Protein AF-A0A959HBS3-F1 (afdb_monomer_lite)

pLDDT: mean 96.85, std 2.18, range [89.0, 98.75]

Secondary structure (DSSP, 8-state):
-GGGGSPTT-EEEEEEEBP--SGGGTT-TT--S-S-B-HHHHHHHHHHHT-EEEEEEEEEEEEETTEEEEEEEEEEE--

Structure (mmCIF, N/CA/C/O backbone):
data_AF-A0A959HBS3-F1
#
_entry.id   AF-A0A959HBS3-F1
#
loop_
_atom_site.group_PDB
_atom_site.id
_atom_site.type_symbol
_atom_site.label_atom_id
_atom_site.label_alt_id
_atom_site.label_comp_id
_atom_site.label_asym_id
_atom_site.label_entity_id
_atom_site.label_seq_id
_atom_site.pdbx_PDB_ins_code
_atom_site.Cartn_x
_atom_site.Cartn_y
_atom_site.Cartn_z
_atom_site.occupancy
_atom_site.B_iso_or_equiv
_atom_site.auth_seq_id
_atom_site.auth_comp_id
_atom_site.auth_asym_id
_atom_site.auth_atom_id
_atom_site.pdbx_PDB_model_num
ATOM 1 N N . THR A 1 1 ? -8.409 11.453 5.055 1.00 90.69 1 THR A N 1
ATOM 2 C CA . THR A 1 1 ? -8.010 10.030 5.064 1.00 90.69 1 THR A CA 1
ATOM 3 C C . THR A 1 1 ? -9.220 9.189 4.716 1.00 90.69 1 THR A C 1
ATOM 5 O O . THR A 1 1 ? -10.325 9.582 5.088 1.00 90.69 1 THR A O 1
ATOM 8 N N . PHE A 1 2 ? -9.049 8.044 4.046 1.00 96.00 2 PHE A N 1
ATOM 9 C CA . PHE A 1 2 ? -10.164 7.125 3.759 1.00 96.00 2 PHE A CA 1
ATOM 10 C C . PHE A 1 2 ? -10.951 6.742 5.023 1.00 96.00 2 PHE A C 1
ATOM 12 O O . PHE A 1 2 ? -12.176 6.691 5.005 1.00 96.00 2 PHE A O 1
ATOM 19 N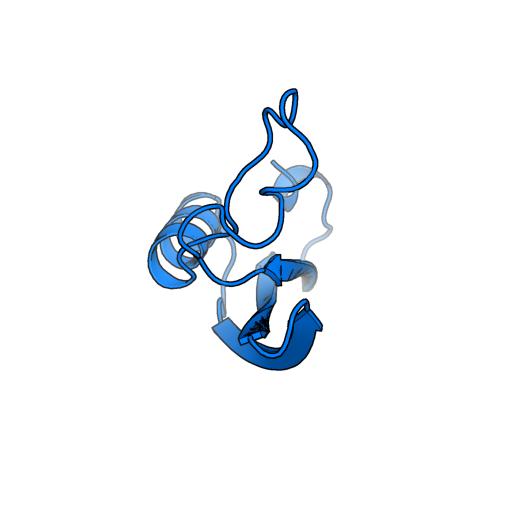 N . TYR A 1 3 ? -10.262 6.641 6.163 1.00 97.75 3 TYR A N 1
ATOM 20 C CA . TYR A 1 3 ? -10.851 6.405 7.483 1.00 97.75 3 TYR A CA 1
ATOM 21 C C . TYR A 1 3 ? -12.021 7.338 7.848 1.00 97.75 3 TYR A C 1
ATOM 23 O O . TYR A 1 3 ? -13.013 6.914 8.444 1.00 97.75 3 TYR A O 1
ATOM 31 N N . ARG A 1 4 ? -11.954 8.626 7.481 1.00 97.69 4 ARG A N 1
ATOM 32 C CA . ARG A 1 4 ? -13.017 9.598 7.803 1.00 97.69 4 ARG A CA 1
ATOM 33 C C . ARG A 1 4 ? -14.306 9.364 7.016 1.00 97.69 4 ARG A C 1
ATOM 35 O O . ARG A 1 4 ? -15.356 9.800 7.473 1.00 97.69 4 ARG A O 1
ATOM 42 N N . HIS A 1 5 ? -14.230 8.672 5.883 1.00 97.44 5 HIS A N 1
ATOM 43 C CA . HIS A 1 5 ? -15.375 8.402 5.012 1.00 97.44 5 HIS A CA 1
ATOM 44 C C . HIS A 1 5 ? -16.041 7.047 5.289 1.00 97.44 5 HIS A C 1
ATOM 46 O O . HIS A 1 5 ? -17.137 6.795 4.797 1.00 97.44 5 HIS A O 1
ATOM 52 N N . LEU A 1 6 ? -15.418 6.190 6.102 1.00 98.06 6 LEU A N 1
ATOM 53 C CA . LEU A 1 6 ? -15.990 4.906 6.498 1.00 98.06 6 LEU A CA 1
ATOM 54 C C . LEU A 1 6 ? -16.898 5.051 7.721 1.00 98.06 6 LEU A C 1
ATOM 56 O O . LEU A 1 6 ? -16.644 5.857 8.623 1.00 98.06 6 LEU A O 1
ATOM 60 N N . ARG A 1 7 ? -17.950 4.233 7.774 1.00 98.12 7 ARG A N 1
ATOM 61 C CA . ARG A 1 7 ? -18.754 4.039 8.989 1.00 98.12 7 ARG A CA 1
ATOM 62 C C . ARG A 1 7 ? -17.998 3.136 9.979 1.00 98.12 7 ARG A C 1
ATOM 64 O O . ARG A 1 7 ? -17.162 2.352 9.524 1.00 98.12 7 ARG A O 1
ATOM 71 N N . PRO A 1 8 ? -18.285 3.221 11.293 1.00 97.94 8 PRO A N 1
ATOM 72 C CA . PRO A 1 8 ? -17.877 2.199 12.259 1.00 97.94 8 PRO A CA 1
ATOM 73 C C . PRO A 1 8 ? -18.191 0.786 11.748 1.00 97.94 8 PRO A C 1
ATOM 75 O O . PRO A 1 8 ? -19.255 0.554 11.168 1.00 97.94 8 PRO A O 1
ATOM 78 N N . GLY A 1 9 ? -17.242 -0.131 11.901 1.00 98.00 9 GLY A N 1
ATOM 79 C CA . GLY A 1 9 ? -17.258 -1.487 11.352 1.00 98.00 9 GLY A CA 1
ATOM 80 C C . GLY A 1 9 ? -16.899 -1.619 9.863 1.00 98.00 9 GLY A C 1
ATOM 81 O O . GLY A 1 9 ? -16.829 -2.747 9.376 1.00 98.00 9 GLY A O 1
ATOM 82 N N . GLY A 1 10 ? -16.689 -0.515 9.136 1.00 98.19 10 GLY A N 1
ATOM 83 C CA . GLY A 1 10 ? -16.372 -0.512 7.704 1.00 98.19 10 GLY A CA 1
ATOM 84 C C . GLY A 1 10 ? -14.924 -0.899 7.389 1.00 98.19 10 GLY A C 1
ATOM 85 O O . GLY A 1 10 ? -14.033 -0.745 8.222 1.00 98.19 10 GLY A O 1
ATOM 86 N N . TYR A 1 11 ? -14.679 -1.357 6.161 1.00 98.31 11 TYR A N 1
ATOM 87 C CA . TYR A 1 11 ? -13.365 -1.824 5.712 1.00 98.31 11 TYR A CA 1
ATOM 88 C C . TYR A 1 11 ? -12.746 -0.886 4.673 1.00 98.31 11 TYR A C 1
ATOM 90 O O . TYR A 1 11 ? -13.439 -0.340 3.814 1.00 98.31 11 TYR A O 1
ATOM 98 N N . CYS A 1 12 ? -11.429 -0.729 4.752 1.00 98.25 12 CYS A N 1
ATOM 99 C CA . CYS A 1 12 ? -10.581 -0.156 3.718 1.00 98.25 12 CYS A CA 1
ATOM 100 C C . CYS A 1 12 ? -9.753 -1.290 3.116 1.00 98.25 12 CYS A C 1
ATOM 102 O O . CYS A 1 12 ? -8.995 -1.933 3.842 1.00 98.25 12 CYS A O 1
ATOM 104 N N . CYS A 1 13 ? -9.901 -1.517 1.813 1.00 98.06 13 CYS A N 1
ATOM 105 C CA . CYS A 1 13 ? -9.165 -2.530 1.066 1.00 98.06 13 CYS A CA 1
ATOM 106 C C . CYS A 1 13 ? -8.365 -1.833 -0.038 1.00 98.06 13 CYS A C 1
ATOM 108 O O . CYS A 1 13 ? -8.955 -1.110 -0.840 1.00 98.06 13 CYS A O 1
ATOM 110 N N . ILE A 1 14 ? -7.050 -2.029 -0.066 1.00 98.00 14 ILE A N 1
ATOM 111 C CA . ILE A 1 14 ? -6.133 -1.452 -1.056 1.00 98.00 14 ILE A CA 1
ATOM 112 C C . ILE A 1 14 ? -5.457 -2.614 -1.775 1.00 98.00 14 ILE A C 1
ATOM 114 O O . ILE A 1 14 ? -4.843 -3.451 -1.117 1.00 98.00 14 ILE A O 1
ATOM 118 N N . ALA A 1 15 ? -5.595 -2.672 -3.098 1.00 97.88 15 ALA A N 1
ATOM 119 C CA . ALA A 1 15 ? -4.900 -3.636 -3.938 1.00 97.88 15 ALA A CA 1
ATOM 120 C C . ALA A 1 15 ? -3.967 -2.885 -4.881 1.00 97.88 15 ALA A C 1
ATOM 122 O O . ALA A 1 15 ? -4.437 -2.033 -5.633 1.00 97.88 15 ALA A O 1
ATOM 123 N N . ASP A 1 16 ? -2.674 -3.181 -4.809 1.00 97.69 16 ASP A N 1
ATOM 124 C CA . ASP A 1 16 ? -1.650 -2.476 -5.579 1.00 97.69 16 ASP A CA 1
ATOM 125 C C . ASP A 1 16 ? -0.402 -3.351 -5.774 1.00 97.69 16 ASP A C 1
ATOM 127 O O . ASP A 1 16 ? -0.317 -4.458 -5.225 1.00 97.69 16 ASP A O 1
ATOM 131 N N . LEU A 1 17 ? 0.552 -2.861 -6.564 1.00 98.06 17 LEU A N 1
ATOM 132 C CA . LEU A 1 17 ? 1.873 -3.454 -6.732 1.00 98.06 17 LEU A CA 1
ATOM 133 C C . LEU A 1 17 ? 2.647 -3.436 -5.416 1.00 98.06 17 LEU A C 1
ATOM 135 O O . LEU A 1 17 ? 2.746 -2.409 -4.738 1.00 98.06 17 LEU A O 1
ATOM 139 N N . ASP A 1 18 ? 3.231 -4.582 -5.077 1.00 98.31 18 ASP A N 1
ATOM 140 C CA . ASP A 1 18 ? 4.292 -4.634 -4.076 1.00 98.31 18 ASP A CA 1
ATOM 141 C C . ASP A 1 18 ? 5.495 -3.829 -4.580 1.00 98.31 18 ASP A C 1
ATOM 143 O O . ASP A 1 18 ? 5.693 -3.703 -5.791 1.00 98.31 18 ASP A O 1
ATOM 147 N N . GLN A 1 19 ? 6.270 -3.256 -3.660 1.00 97.88 19 GLN A N 1
ATOM 148 C CA . GLN A 1 19 ? 7.368 -2.367 -4.029 1.00 97.88 19 GLN A CA 1
ATOM 149 C C . GLN A 1 19 ? 8.325 -3.027 -5.030 1.00 97.88 19 GLN A C 1
ATOM 151 O O . GLN A 1 19 ? 8.817 -4.137 -4.815 1.00 97.88 19 GLN A O 1
ATOM 156 N N . GLU A 1 20 ? 8.627 -2.305 -6.102 1.00 96.38 20 GLU A N 1
ATOM 157 C CA . GLU A 1 20 ? 9.526 -2.746 -7.161 1.00 96.38 20 GLU A CA 1
ATOM 158 C C . GLU A 1 20 ? 10.511 -1.636 -7.564 1.00 96.38 20 GLU A C 1
ATOM 160 O O . GLU A 1 20 ? 10.622 -0.600 -6.904 1.00 96.38 20 GLU A O 1
ATOM 165 N N . ASP A 1 21 ? 11.328 -1.892 -8.582 1.00 95.31 21 ASP A N 1
ATOM 166 C CA . ASP A 1 21 ? 12.495 -1.073 -8.933 1.00 95.31 21 ASP A CA 1
ATOM 167 C C . ASP A 1 21 ? 12.228 -0.023 -10.026 1.00 95.31 21 ASP A C 1
ATOM 169 O O . ASP A 1 21 ? 13.161 0.642 -10.477 1.00 95.31 21 ASP A O 1
ATOM 173 N N . GLY A 1 22 ? 10.970 0.162 -10.427 1.00 94.94 22 GLY A N 1
ATOM 174 C CA . GLY A 1 22 ? 10.527 1.033 -11.516 1.00 94.94 22 GLY A CA 1
ATOM 175 C C . GLY A 1 22 ? 10.480 0.343 -12.874 1.00 94.94 22 GLY A C 1
ATOM 176 O O . GLY A 1 22 ? 10.074 0.957 -13.861 1.00 94.94 22 GLY A O 1
ATOM 177 N N . SER A 1 23 ? 10.883 -0.927 -12.958 1.00 95.50 23 SER A N 1
ATOM 178 C CA . SER A 1 23 ? 10.903 -1.647 -14.230 1.00 95.50 23 SER A CA 1
ATOM 179 C C . SER A 1 23 ? 9.507 -1.937 -14.772 1.00 95.50 23 SER A C 1
ATOM 181 O O . SER A 1 23 ? 9.363 -2.065 -15.982 1.00 95.50 23 SER A O 1
ATOM 183 N N . PHE A 1 24 ? 8.475 -1.992 -13.921 1.00 95.81 24 PHE A N 1
ATOM 184 C CA . PHE A 1 24 ? 7.104 -2.226 -14.391 1.00 95.81 24 PHE A CA 1
ATOM 185 C C . PHE A 1 24 ? 6.594 -1.120 -15.327 1.00 95.81 24 PHE A C 1
ATOM 187 O O . PHE A 1 24 ? 5.815 -1.383 -16.239 1.00 95.81 24 PHE A O 1
ATOM 194 N N . HIS A 1 25 ? 7.038 0.120 -15.110 1.00 94.44 25 HIS A N 1
ATOM 195 C CA . HIS A 1 25 ? 6.636 1.286 -15.896 1.00 94.44 25 HIS A CA 1
ATOM 196 C C . HIS A 1 25 ? 7.761 1.818 -16.794 1.00 94.44 25 HIS A C 1
ATOM 198 O O . HIS A 1 25 ? 7.663 2.937 -17.292 1.00 94.44 25 HIS A O 1
ATOM 204 N N . ALA A 1 26 ? 8.813 1.031 -17.044 1.00 92.69 26 ALA A N 1
ATOM 205 C CA . ALA A 1 26 ? 9.990 1.477 -17.794 1.00 92.69 26 ALA A CA 1
ATOM 206 C C . ALA A 1 26 ? 9.682 1.958 -19.226 1.00 92.69 26 ALA A C 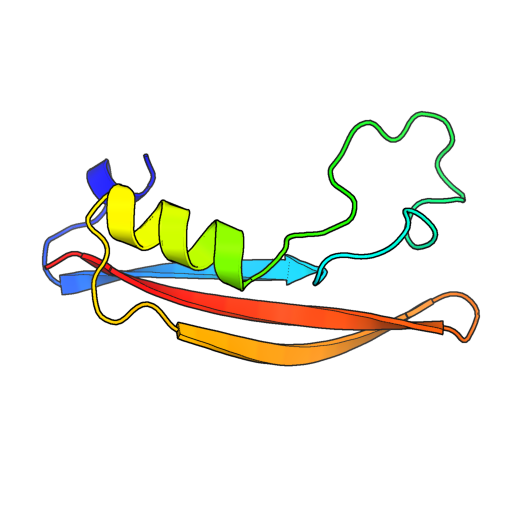1
ATOM 208 O O . ALA A 1 26 ? 10.397 2.807 -19.756 1.00 92.69 26 ALA A O 1
ATOM 209 N N . GLU A 1 27 ? 8.610 1.456 -19.847 1.00 93.44 27 GLU A N 1
ATOM 210 C CA . GLU A 1 27 ? 8.157 1.888 -21.178 1.00 93.44 27 GLU A CA 1
ATOM 211 C C . GLU A 1 27 ? 7.508 3.287 -21.188 1.00 93.44 27 GLU A C 1
ATOM 213 O O . GLU A 1 27 ? 7.290 3.862 -22.257 1.00 93.44 27 GLU A O 1
ATOM 218 N N . PHE A 1 28 ? 7.202 3.850 -20.016 1.00 93.38 28 PHE A N 1
ATOM 219 C CA . PHE A 1 28 ? 6.532 5.139 -19.856 1.00 93.38 28 PHE A CA 1
ATOM 220 C C . PHE A 1 28 ? 7.520 6.182 -19.302 1.00 93.38 28 PHE A C 1
ATOM 222 O O . PHE A 1 28 ? 7.583 6.386 -18.091 1.00 93.38 28 PHE A O 1
ATOM 229 N N . PRO A 1 29 ? 8.293 6.876 -20.161 1.00 89.00 29 PRO A N 1
ATOM 230 C CA . PRO A 1 29 ? 9.366 7.778 -19.726 1.00 89.00 29 PRO A CA 1
ATOM 231 C C . PRO A 1 29 ? 8.886 8.980 -18.898 1.00 89.00 29 PRO A C 1
ATOM 233 O O . PRO A 1 29 ? 9.666 9.529 -18.125 1.00 89.00 29 PRO A O 1
ATOM 236 N N . ASP A 1 30 ? 7.615 9.365 -19.036 1.00 94.38 30 ASP A N 1
ATOM 237 C CA . ASP A 1 30 ? 6.991 10.466 -18.293 1.00 94.38 30 ASP A CA 1
ATOM 238 C C . ASP A 1 30 ? 6.162 9.979 -17.087 1.00 94.38 30 ASP A C 1
ATOM 240 O O . ASP A 1 30 ? 5.340 10.725 -16.555 1.00 94.38 30 ASP A O 1
ATOM 244 N N . PHE A 1 31 ? 6.321 8.718 -16.666 1.00 93.50 31 PHE A N 1
ATOM 245 C CA . PHE A 1 31 ? 5.623 8.191 -15.494 1.00 93.50 31 PHE A CA 1
ATOM 246 C C . PHE A 1 31 ? 6.142 8.841 -14.202 1.00 93.50 31 PHE A C 1
ATOM 248 O O . PHE A 1 31 ? 7.325 8.753 -13.878 1.00 93.50 31 PHE A O 1
ATOM 255 N N . ASP A 1 32 ? 5.240 9.465 -13.442 1.00 92.50 32 ASP A N 1
ATOM 256 C CA . ASP A 1 32 ? 5.514 10.161 -12.176 1.00 92.50 32 ASP A CA 1
ATOM 257 C C . ASP A 1 32 ? 4.846 9.492 -10.956 1.00 92.50 32 ASP A C 1
ATOM 259 O O . ASP A 1 32 ? 4.790 10.067 -9.865 1.00 92.50 32 ASP A O 1
ATOM 263 N N . GLY A 1 33 ? 4.332 8.273 -11.139 1.00 92.06 33 GLY A N 1
ATOM 264 C CA . GLY A 1 33 ? 3.690 7.490 -10.090 1.00 92.06 33 GLY A CA 1
ATOM 265 C C . GLY A 1 33 ? 4.670 6.740 -9.183 1.00 92.06 33 GLY A C 1
ATOM 266 O O . GLY A 1 33 ? 5.890 6.849 -9.284 1.00 92.06 33 GLY A O 1
ATOM 267 N N . HIS A 1 34 ? 4.113 5.954 -8.261 1.00 92.69 34 HIS A N 1
ATOM 268 C CA . HIS A 1 34 ? 4.891 5.108 -7.359 1.00 92.69 34 HIS A CA 1
ATOM 269 C C . HIS A 1 34 ? 5.275 3.776 -8.013 1.00 92.69 34 HIS A C 1
ATOM 271 O O . HIS A 1 34 ? 4.481 3.176 -8.734 1.00 92.69 34 HIS A O 1
ATOM 277 N N . ASN A 1 35 ? 6.449 3.267 -7.648 1.00 95.69 35 ASN A N 1
ATOM 278 C CA . ASN A 1 35 ? 6.947 1.938 -8.014 1.00 95.69 35 ASN A CA 1
ATOM 279 C C . ASN A 1 35 ? 6.423 0.877 -7.029 1.00 95.69 35 ASN A C 1
ATOM 281 O O . ASN A 1 35 ? 7.190 0.212 -6.329 1.00 95.69 35 ASN A O 1
ATOM 285 N N . GLY A 1 36 ? 5.098 0.812 -6.883 1.00 96.75 36 GLY A N 1
ATOM 286 C CA . GLY A 1 36 ? 4.430 0.022 -5.847 1.00 96.75 36 GLY A CA 1
ATOM 287 C C . GLY A 1 36 ? 4.637 0.554 -4.421 1.00 96.75 36 GLY A C 1
ATOM 288 O O . GLY A 1 36 ? 5.116 1.672 -4.204 1.00 96.75 36 GLY A O 1
ATOM 289 N N . PHE A 1 37 ? 4.254 -0.254 -3.429 1.00 98.06 37 PH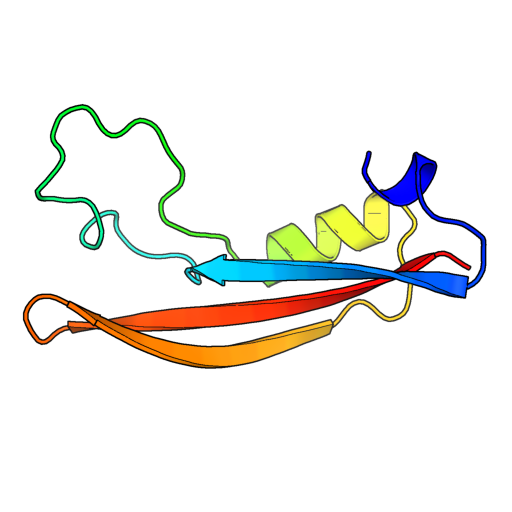E A N 1
ATOM 290 C CA . PHE A 1 37 ? 4.289 0.108 -2.006 1.00 98.06 37 PHE A CA 1
ATOM 291 C C . PHE A 1 37 ? 4.974 -0.957 -1.144 1.00 98.06 37 PHE A C 1
ATOM 293 O O . PHE A 1 37 ? 4.708 -2.147 -1.296 1.00 98.06 37 PHE A O 1
ATOM 300 N N . ASP A 1 38 ? 5.782 -0.536 -0.160 1.00 97.81 38 ASP A N 1
ATOM 301 C CA . ASP A 1 38 ? 6.218 -1.439 0.914 1.00 97.81 38 ASP A CA 1
ATOM 302 C C . ASP A 1 38 ? 5.025 -1.707 1.845 1.00 97.81 38 ASP A C 1
ATOM 304 O O . ASP A 1 38 ? 4.484 -0.810 2.505 1.00 97.81 38 ASP A O 1
ATOM 308 N N . GLN A 1 39 ? 4.606 -2.970 1.914 1.00 98.19 39 GLN A N 1
ATOM 309 C CA . GLN A 1 39 ? 3.452 -3.390 2.709 1.00 98.19 39 GLN A CA 1
ATOM 310 C C . GLN A 1 39 ? 3.609 -3.110 4.213 1.00 98.19 39 GLN A C 1
ATOM 312 O O . GLN A 1 39 ? 2.617 -2.890 4.909 1.00 98.19 39 GLN A O 1
ATOM 317 N N . ARG A 1 40 ? 4.827 -3.115 4.759 1.00 98.06 40 ARG A N 1
ATOM 318 C CA . ARG A 1 40 ? 5.060 -2.836 6.185 1.00 98.06 40 ARG A CA 1
ATOM 319 C C . ARG A 1 40 ? 4.897 -1.349 6.458 1.00 98.06 40 ARG A C 1
ATOM 321 O O . ARG A 1 40 ? 4.240 -0.987 7.434 1.00 98.06 40 ARG A O 1
ATOM 328 N N . GLU A 1 41 ? 5.441 -0.498 5.596 1.00 98.25 41 GLU A N 1
ATOM 329 C CA . GLU A 1 41 ? 5.287 0.954 5.716 1.00 98.25 41 GLU A CA 1
ATOM 330 C C . GLU A 1 41 ? 3.823 1.377 5.565 1.00 98.25 41 GLU A C 1
ATOM 332 O O . GLU A 1 41 ? 3.304 2.126 6.402 1.00 98.25 41 GLU A O 1
ATOM 337 N N . LEU A 1 42 ? 3.124 0.834 4.563 1.00 98.00 42 LEU A N 1
ATOM 338 C CA . LEU A 1 42 ? 1.704 1.111 4.350 1.00 98.00 42 LEU A CA 1
ATOM 339 C C . LEU A 1 42 ? 0.845 0.600 5.516 1.00 98.00 42 LEU A C 1
ATOM 341 O O . LEU A 1 42 ? -0.058 1.310 5.967 1.00 98.00 42 LEU A O 1
ATOM 345 N N . LYS A 1 43 ? 1.164 -0.575 6.074 1.00 98.50 43 LYS A N 1
ATOM 346 C CA . LYS A 1 43 ? 0.497 -1.092 7.276 1.00 98.50 43 LYS A CA 1
ATOM 347 C C . LYS A 1 43 ? 0.656 -0.135 8.457 1.00 98.50 43 LYS A C 1
ATOM 349 O O . LYS A 1 43 ? -0.345 0.247 9.063 1.00 98.50 43 LYS A O 1
ATOM 354 N N . VAL A 1 44 ? 1.884 0.300 8.747 1.00 98.50 44 VAL A N 1
ATOM 355 C CA . VAL A 1 44 ? 2.162 1.261 9.829 1.00 98.50 44 VAL A CA 1
ATOM 356 C C . VAL A 1 44 ? 1.407 2.572 9.602 1.00 98.50 44 VAL A C 1
ATOM 358 O O . VAL A 1 44 ? 0.894 3.165 10.554 1.00 98.50 44 VAL A O 1
ATOM 361 N N . LEU A 1 45 ? 1.306 3.040 8.356 1.00 97.94 45 LEU A N 1
ATOM 362 C CA . LEU A 1 45 ? 0.533 4.234 8.020 1.00 97.94 45 LEU A CA 1
ATOM 363 C C . LEU A 1 45 ? -0.966 4.040 8.298 1.00 97.94 45 LEU A C 1
ATOM 365 O O . LEU A 1 45 ? -1.586 4.912 8.910 1.00 97.94 45 LEU A O 1
ATOM 369 N N . MET A 1 46 ? -1.550 2.912 7.889 1.00 98.38 46 MET A N 1
ATOM 370 C CA . MET A 1 46 ? -2.961 2.608 8.147 1.00 98.38 46 MET A CA 1
ATOM 371 C C . MET A 1 46 ? -3.262 2.518 9.648 1.00 98.38 46 MET A C 1
ATOM 373 O O . MET A 1 46 ? -4.242 3.109 10.109 1.00 98.38 46 MET A O 1
ATOM 377 N N . GLU A 1 47 ? -2.401 1.853 10.416 1.00 98.38 47 GLU A N 1
ATOM 378 C CA . GLU A 1 47 ? -2.520 1.761 11.876 1.00 98.38 47 GLU A CA 1
ATOM 379 C C . GLU A 1 47 ? -2.444 3.150 12.529 1.00 98.38 47 GLU A C 1
ATOM 381 O O . GLU A 1 47 ? -3.296 3.499 13.346 1.00 98.38 47 GLU A O 1
ATOM 386 N N . LYS A 1 48 ? -1.502 4.005 12.103 1.00 98.38 48 LYS A N 1
ATOM 387 C CA . LYS A 1 48 ? -1.390 5.399 12.580 1.00 98.38 48 LYS A CA 1
ATOM 388 C C . LYS A 1 48 ? -2.626 6.247 12.275 1.00 98.38 48 LYS A C 1
ATOM 390 O O . LYS A 1 48 ? -2.946 7.154 13.040 1.00 98.38 48 LYS A O 1
ATOM 395 N N . VAL A 1 49 ? -3.314 5.984 11.163 1.00 97.88 49 VAL A N 1
ATOM 396 C CA . VAL A 1 49 ? -4.563 6.674 10.794 1.00 97.88 49 VAL A CA 1
ATOM 397 C C . VAL A 1 49 ? -5.748 6.230 11.668 1.00 97.88 49 VAL A C 1
ATOM 399 O O . VAL A 1 49 ? -6.729 6.972 11.768 1.00 97.88 49 VAL A O 1
ATOM 402 N N . GLY A 1 50 ? -5.656 5.066 12.315 1.00 98.31 50 GLY A N 1
ATOM 403 C CA . GLY A 1 50 ? -6.669 4.523 13.223 1.00 98.31 50 GLY A CA 1
ATOM 404 C C . GLY A 1 50 ? -7.334 3.234 12.741 1.00 98.31 50 GLY A C 1
ATOM 405 O O . GLY A 1 50 ? -8.271 2.771 13.385 1.00 98.31 50 GLY A O 1
ATOM 406 N N . PHE A 1 51 ? -6.891 2.647 11.624 1.00 98.62 51 PHE A N 1
ATOM 407 C CA . PHE A 1 51 ? -7.384 1.332 11.213 1.00 98.62 51 PHE A CA 1
ATOM 408 C C . PHE A 1 51 ? -6.885 0.237 12.160 1.00 98.62 51 PHE A C 1
ATOM 410 O O . PHE A 1 51 ? -5.738 0.249 12.601 1.00 98.62 51 PHE A O 1
ATOM 417 N N . THR A 1 52 ? -7.740 -0.744 12.427 1.00 98.19 52 THR A N 1
ATOM 418 C CA . THR A 1 52 ? -7.438 -1.935 13.224 1.00 98.19 52 THR A CA 1
ATOM 419 C C . THR A 1 52 ? -7.391 -3.179 12.335 1.00 98.19 52 THR A C 1
ATOM 421 O O . THR A 1 52 ? -7.791 -3.147 11.166 1.00 98.19 52 THR A O 1
ATOM 424 N N . ALA A 1 53 ? -6.883 -4.285 12.894 1.00 96.56 53 ALA A N 1
ATOM 425 C CA . ALA A 1 53 ? -6.782 -5.582 12.217 1.00 96.56 53 ALA A CA 1
ATOM 426 C C . ALA A 1 53 ? -6.102 -5.504 10.834 1.00 96.56 53 ALA A C 1
ATOM 428 O O . ALA A 1 53 ? -6.486 -6.215 9.902 1.00 96.56 53 ALA A O 1
ATOM 429 N N . VAL A 1 54 ? -5.098 -4.627 10.701 1.00 98.50 54 VAL A N 1
ATOM 430 C CA . VAL A 1 54 ? -4.434 -4.366 9.422 1.00 98.50 54 VAL A CA 1
ATOM 431 C C . VAL A 1 54 ? -3.543 -5.543 9.036 1.00 98.50 54 VAL A C 1
ATOM 433 O O . VAL A 1 54 ? -2.607 -5.915 9.754 1.00 98.50 54 VAL A O 1
ATOM 436 N N . HIS A 1 55 ? -3.829 -6.129 7.880 1.00 98.19 55 HIS A N 1
ATOM 437 C CA . HIS A 1 55 ? -3.074 -7.243 7.322 1.00 98.19 55 HIS A CA 1
ATOM 438 C C . HIS A 1 55 ? -2.978 -7.116 5.807 1.00 98.19 55 HIS A C 1
ATOM 440 O O . HIS A 1 55 ? -3.842 -6.515 5.168 1.00 98.19 55 HIS A O 1
ATOM 446 N N . SER A 1 56 ? -1.927 -7.700 5.240 1.00 98.31 56 SER A N 1
ATOM 447 C CA . SER A 1 56 ? -1.742 -7.804 3.801 1.00 98.31 56 SER A CA 1
ATOM 448 C C . SER A 1 56 ? -1.309 -9.206 3.401 1.00 98.31 56 SER A C 1
ATOM 450 O O . SER A 1 56 ? -0.786 -9.968 4.217 1.00 98.31 56 SER A O 1
ATOM 452 N N . HIS 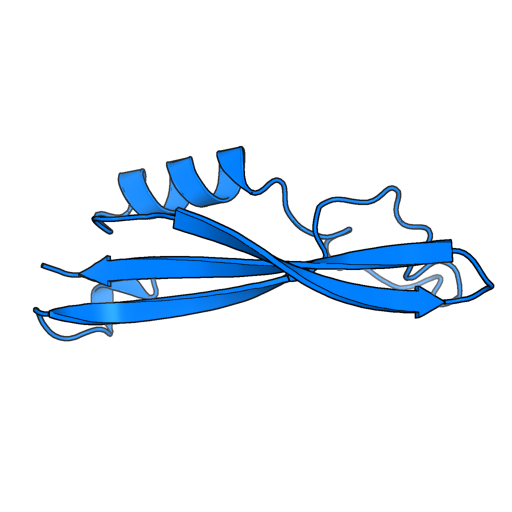A 1 57 ? -1.556 -9.552 2.143 1.00 97.44 57 HIS A N 1
ATOM 453 C CA . HIS A 1 57 ? -1.013 -10.748 1.514 1.00 97.44 57 HIS A CA 1
ATOM 454 C C . HIS A 1 57 ? -0.862 -10.519 0.014 1.00 97.44 57 HIS A C 1
ATOM 456 O O . HIS A 1 57 ? -1.642 -9.780 -0.590 1.00 97.44 57 HIS A O 1
ATOM 462 N N . LEU A 1 58 ? 0.122 -11.187 -0.584 1.00 98.38 58 LEU A N 1
ATOM 463 C CA . LEU A 1 58 ? 0.218 -11.306 -2.033 1.00 98.38 58 LEU A CA 1
ATOM 464 C C . LEU A 1 58 ? -0.900 -12.230 -2.524 1.00 98.38 58 LEU A C 1
ATOM 466 O O . LEU A 1 58 ? -1.086 -13.314 -1.969 1.00 98.38 58 LEU A O 1
ATOM 470 N N . PHE A 1 59 ? -1.643 -11.807 -3.544 1.00 97.50 59 PHE A N 1
ATOM 471 C CA . PHE A 1 59 ? -2.765 -12.592 -4.083 1.00 97.50 59 PHE A CA 1
ATOM 472 C C . PHE A 1 59 ? -2.609 -12.926 -5.569 1.00 97.50 59 PHE A C 1
ATOM 474 O O . PHE A 1 59 ? -3.259 -13.845 -6.064 1.00 97.50 59 PHE A O 1
ATOM 481 N N . TYR A 1 60 ? -1.764 -12.186 -6.287 1.00 98.12 60 TYR A N 1
ATOM 482 C CA . TYR A 1 60 ? -1.545 -12.366 -7.717 1.00 98.12 60 TYR A CA 1
ATOM 483 C C . TYR A 1 60 ? -0.167 -11.837 -8.126 1.00 98.12 60 TYR A C 1
ATOM 485 O O . TYR A 1 60 ? 0.484 -11.113 -7.374 1.00 98.12 60 TYR A O 1
ATOM 493 N N . SER A 1 61 ? 0.299 -12.194 -9.319 1.00 98.06 61 SER A N 1
ATOM 494 C CA . SER A 1 61 ? 1.476 -11.579 -9.930 1.00 98.06 61 SER A CA 1
ATOM 495 C C . SER A 1 61 ? 1.213 -11.335 -11.404 1.00 98.06 61 SER A C 1
ATOM 497 O O . SER A 1 61 ? 0.814 -12.245 -12.132 1.00 98.06 61 SER A O 1
ATOM 499 N N . ILE A 1 62 ? 1.431 -10.098 -11.836 1.00 97.62 62 ILE A N 1
ATOM 500 C CA . ILE A 1 62 ? 1.379 -9.731 -13.246 1.00 97.62 62 ILE A CA 1
ATOM 501 C C . ILE A 1 62 ? 2.695 -10.176 -13.879 1.00 97.62 62 ILE A C 1
ATOM 503 O O . ILE A 1 62 ? 3.765 -9.887 -13.351 1.00 97.62 62 ILE A O 1
ATOM 507 N N . MET A 1 63 ? 2.622 -10.872 -15.010 1.00 97.12 63 MET A N 1
ATOM 508 C CA . MET A 1 63 ? 3.801 -11.141 -15.827 1.00 97.12 63 MET A CA 1
ATOM 509 C C . MET A 1 63 ? 3.948 -10.023 -16.853 1.00 97.12 63 MET A C 1
ATOM 511 O O . MET A 1 63 ? 3.061 -9.839 -17.686 1.00 97.12 63 MET A O 1
ATOM 515 N N . HIS A 1 64 ? 5.059 -9.297 -16.802 1.00 94.44 64 HIS A N 1
ATOM 516 C CA . HIS A 1 64 ? 5.388 -8.241 -17.755 1.00 94.44 64 HIS A CA 1
ATOM 517 C C . HIS A 1 64 ? 6.853 -8.403 -18.174 1.00 94.44 64 HIS A C 1
ATOM 519 O O . HIS A 1 64 ? 7.714 -8.631 -17.330 1.00 94.44 64 HIS A O 1
ATOM 525 N N . GLU A 1 65 ? 7.106 -8.449 -19.485 1.00 92.69 65 GLU A N 1
ATOM 526 C CA . GLU A 1 65 ? 8.429 -8.745 -20.069 1.00 92.69 65 GLU A CA 1
ATOM 527 C C . GLU A 1 65 ? 9.147 -9.982 -19.477 1.00 92.69 65 GLU A C 1
ATOM 529 O O . GLU A 1 65 ? 10.366 -10.039 -19.345 1.00 92.69 65 GLU A O 1
ATOM 534 N N . GLY A 1 66 ? 8.383 -11.010 -19.090 1.00 94.62 66 GLY A N 1
ATOM 535 C CA . GLY A 1 66 ? 8.928 -12.233 -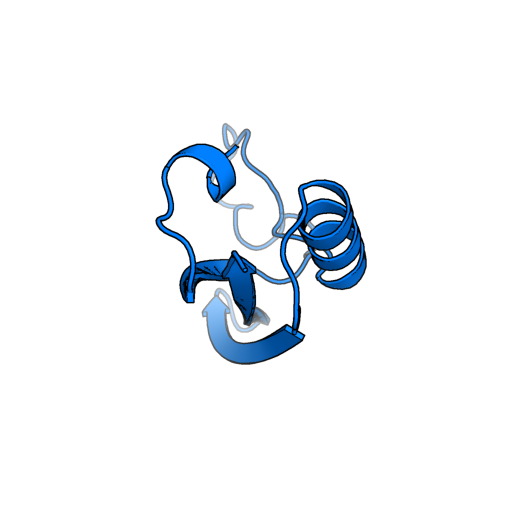18.486 1.00 94.62 66 GLY A CA 1
ATOM 536 C C . GLY A 1 66 ? 9.327 -12.106 -17.010 1.00 94.62 66 GLY A C 1
ATOM 537 O O . GLY A 1 66 ? 9.735 -13.104 -16.412 1.00 94.62 66 GLY A O 1
ATOM 538 N N . ARG A 1 67 ? 9.152 -10.934 -16.392 1.00 96.00 67 ARG A N 1
ATOM 539 C CA . ARG A 1 67 ? 9.352 -10.695 -14.959 1.00 96.00 67 ARG A CA 1
ATOM 540 C C . ARG A 1 67 ? 8.006 -10.701 -14.209 1.00 96.00 67 ARG A C 1
ATOM 542 O O . ARG A 1 67 ? 7.016 -10.182 -14.728 1.00 96.00 67 ARG A O 1
ATOM 549 N N . PRO A 1 68 ? 7.931 -11.308 -13.008 1.00 97.69 68 PRO A N 1
ATOM 550 C CA . PRO A 1 68 ? 6.745 -11.230 -12.164 1.00 97.69 68 PRO A CA 1
ATOM 551 C C . PRO A 1 68 ? 6.722 -9.932 -11.350 1.00 97.69 68 PRO A C 1
ATOM 553 O O . PRO A 1 68 ? 7.724 -9.551 -10.744 1.00 97.69 68 PRO A O 1
ATOM 556 N N . TYR A 1 69 ? 5.546 -9.322 -11.269 1.00 98.19 69 TYR A N 1
ATOM 557 C CA . TYR A 1 69 ? 5.255 -8.133 -10.474 1.00 98.19 69 TYR A CA 1
ATOM 558 C C . TYR A 1 69 ? 4.108 -8.450 -9.509 1.00 98.19 69 TYR A C 1
ATOM 560 O O . TYR A 1 69 ? 2.948 -8.538 -9.936 1.00 98.19 69 TYR A O 1
ATOM 568 N N . PRO A 1 70 ? 4.413 -8.735 -8.231 1.00 98.25 70 PRO A N 1
ATOM 569 C CA . PRO A 1 70 ? 3.410 -9.142 -7.259 1.00 98.25 70 PRO A CA 1
ATOM 570 C C . PRO A 1 70 ? 2.406 -8.030 -6.953 1.00 98.25 70 PRO A C 1
ATOM 572 O O . PRO A 1 70 ? 2.778 -6.874 -6.783 1.00 98.25 70 PRO A O 1
ATOM 575 N N . LEU A 1 71 ? 1.134 -8.403 -6.821 1.00 98.56 71 LEU A N 1
ATOM 576 C CA . LEU A 1 71 ? 0.090 -7.555 -6.257 1.00 98.56 71 LEU A CA 1
ATOM 577 C C . LEU A 1 71 ? -0.222 -8.015 -4.836 1.00 98.56 71 LEU A C 1
ATOM 579 O O . LEU A 1 71 ? -0.395 -9.217 -4.586 1.00 98.56 71 LEU A O 1
ATOM 583 N N . PHE A 1 72 ? -0.362 -7.061 -3.921 1.00 98.62 72 PHE A N 1
ATOM 584 C CA . PHE A 1 72 ?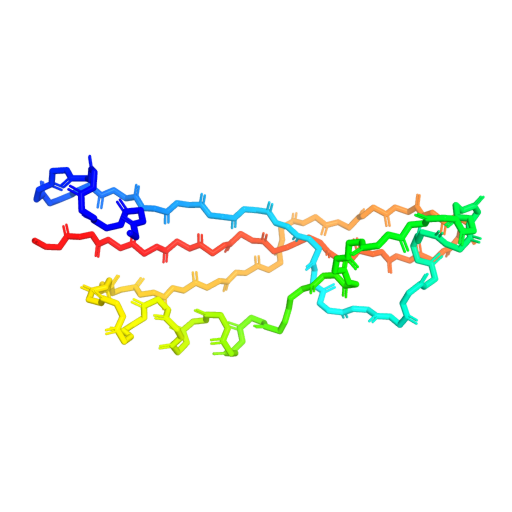 -0.837 -7.312 -2.565 1.00 98.62 72 PHE A CA 1
ATOM 585 C C . PHE A 1 72 ? -2.257 -6.786 -2.378 1.00 98.62 72 PHE A C 1
ATOM 587 O O . PHE A 1 72 ? -2.671 -5.831 -3.027 1.00 98.62 72 PHE A O 1
ATOM 594 N N . LEU A 1 73 ? -2.997 -7.389 -1.450 1.00 98.75 73 LEU A N 1
ATOM 595 C CA . LEU A 1 73 ? -4.243 -6.849 -0.918 1.00 98.75 73 LEU A CA 1
ATOM 596 C C . LEU A 1 73 ? -4.022 -6.516 0.552 1.00 98.75 73 LEU A C 1
ATOM 598 O O . LEU A 1 73 ? -3.765 -7.418 1.350 1.00 98.75 73 LEU A O 1
ATOM 602 N N . MET A 1 74 ? -4.139 -5.242 0.914 1.00 98.62 74 MET A N 1
ATOM 603 C CA . MET A 1 74 ? -4.138 -4.778 2.297 1.00 98.62 74 MET A CA 1
ATOM 604 C C . MET A 1 74 ? -5.550 -4.453 2.754 1.00 98.62 74 MET A C 1
ATOM 606 O O . MET A 1 74 ? -6.282 -3.736 2.074 1.00 98.62 74 MET A O 1
ATOM 610 N N . VAL A 1 75 ? -5.917 -4.953 3.928 1.00 98.62 75 VAL A N 1
ATOM 611 C CA . VAL A 1 75 ? -7.237 -4.763 4.524 1.00 98.62 75 VAL A CA 1
ATOM 612 C C . VAL A 1 75 ? -7.073 -4.192 5.924 1.00 98.62 75 VAL A C 1
ATOM 614 O O . VAL A 1 75 ? -6.299 -4.716 6.720 1.00 98.62 75 VAL A O 1
ATOM 617 N N . GLY A 1 76 ? -7.828 -3.141 6.237 1.00 98.50 76 GLY A N 1
ATOM 618 C CA . GLY A 1 76 ? -7.949 -2.580 7.582 1.00 98.50 76 GLY A CA 1
ATOM 619 C C . GLY A 1 76 ? -9.394 -2.213 7.898 1.00 98.50 76 GLY A C 1
ATOM 620 O O . GLY A 1 76 ? -10.160 -1.836 7.008 1.00 98.50 76 GLY A O 1
ATOM 621 N N . ARG A 1 77 ? -9.782 -2.318 9.167 1.00 98.50 77 ARG A N 1
ATOM 622 C CA . ARG A 1 77 ? -11.147 -2.039 9.626 1.00 98.50 77 ARG A CA 1
ATOM 623 C C . ARG A 1 77 ? -11.187 -0.746 10.429 1.00 98.50 77 ARG A C 1
ATOM 625 O O . ARG A 1 77 ? -10.267 -0.446 11.183 1.00 98.50 77 ARG A O 1
ATOM 632 N N . LYS A 1 78 ? -12.235 0.048 10.241 1.00 98.31 78 LYS A N 1
ATOM 633 C CA . LYS A 1 78 ? -12.576 1.139 11.149 1.00 98.31 78 LYS A CA 1
ATOM 634 C C . LYS A 1 78 ? -13.462 0.569 12.241 1.00 98.31 78 LYS A C 1
ATOM 636 O O . LYS A 1 78 ? -14.534 0.065 11.921 1.00 98.31 78 LYS A O 1
ATOM 641 N N . GLU A 1 79 ? -13.030 0.663 13.489 1.00 92.81 79 GLU A N 1
ATOM 642 C CA . GLU A 1 79 ? -13.914 0.407 14.633 1.00 92.81 79 GLU A CA 1
ATOM 643 C C . GLU A 1 79 ? -14.835 1.604 14.899 1.00 92.81 79 GLU A C 1
ATOM 645 O O . GLU A 1 79 ? -14.435 2.766 14.635 1.00 92.81 79 GLU A O 1
#

Foldseek 3Di:
DVLVVDDAFDKDKDKWWAADDCPVCVVPPPDPDGNIDHLVVVQVVCVVVPWPPWDKDFDDWDQDPNDTTTMMMIMTTHD

Radius of gyration: 14.44 Å; chains: 1; bounding box: 31×23×36 Å

Sequence (79 aa):
TFYRHLRPGGYCCIADLDQEDGSFHAEFPDFDGHNGFDQRELKVLMEKVGFTAVHSHLFYSIMHEGRPYPLFLMVGRKE